Protein AF-A0A820H723-F1 (afdb_monomer)

Sequence (67 aa):
MDTIESTQETKLDVLRAKKLSNTTNRHILDPETNRARRILYTLNDNEHAALINGLHRVYPRRKLDGL

Structure (mmCIF, N/CA/C/O backbone):
data_AF-A0A820H723-F1
#
_entry.id   AF-A0A820H723-F1
#
loop_
_atom_site.group_PDB
_atom_site.id
_atom_site.type_symbol
_atom_site.label_atom_id
_atom_site.label_alt_id
_atom_site.label_comp_id
_atom_site.label_asym_id
_atom_site.label_entity_id
_atom_site.label_seq_id
_atom_site.pdbx_PDB_ins_code
_atom_site.Cartn_x
_atom_site.Cartn_y
_atom_site.Cartn_z
_atom_site.occupancy
_atom_site.B_iso_or_equiv
_atom_site.auth_seq_id
_atom_site.auth_comp_id
_atom_site.auth_asym_id
_atom_site.auth_atom_id
_atom_site.pdbx_PDB_model_num
ATOM 1 N N . MET A 1 1 ? -31.044 -21.330 45.520 1.00 48.62 1 MET A N 1
ATOM 2 C CA . MET A 1 1 ? -29.957 -22.330 45.335 1.00 48.62 1 MET A CA 1
ATOM 3 C C . MET A 1 1 ? -29.482 -22.084 43.915 1.00 48.62 1 MET A C 1
ATOM 5 O O . MET A 1 1 ? -29.868 -22.796 43.003 1.00 48.62 1 MET A O 1
ATOM 9 N N . ASP A 1 2 ? -28.759 -20.980 43.719 1.00 51.19 2 ASP A N 1
ATOM 10 C CA . ASP A 1 2 ? -28.697 -20.295 42.417 1.00 51.19 2 ASP A CA 1
ATOM 11 C C . ASP A 1 2 ? -27.240 -20.210 41.953 1.00 51.19 2 ASP A C 1
ATOM 13 O O . ASP A 1 2 ? -26.656 -19.144 41.793 1.00 51.19 2 ASP A O 1
ATOM 17 N N . THR A 1 3 ? -26.594 -21.371 41.840 1.00 54.44 3 THR A N 1
ATOM 18 C CA . THR A 1 3 ? -25.151 -21.472 41.557 1.00 54.44 3 THR A CA 1
ATOM 19 C C . THR A 1 3 ? -24.822 -21.773 40.096 1.00 54.44 3 THR A C 1
ATOM 21 O O . THR A 1 3 ? -23.672 -21.608 39.696 1.00 54.44 3 THR A O 1
ATOM 24 N N . ILE A 1 4 ? -25.800 -22.177 39.279 1.00 52.94 4 ILE A N 1
ATOM 25 C CA . ILE A 1 4 ? -25.561 -22.639 37.899 1.00 52.94 4 ILE A CA 1
ATOM 26 C C . ILE A 1 4 ? -25.667 -21.491 36.879 1.00 52.94 4 ILE A C 1
ATOM 28 O O . ILE A 1 4 ? -24.913 -21.463 35.905 1.00 52.94 4 ILE A O 1
ATOM 32 N N . GLU A 1 5 ? -26.532 -20.504 37.120 1.00 49.19 5 GLU A N 1
ATOM 33 C CA . GLU A 1 5 ? -26.695 -19.340 36.230 1.00 49.19 5 GLU A CA 1
ATOM 34 C C . GLU A 1 5 ? -25.466 -18.414 36.277 1.00 49.19 5 GLU A C 1
ATOM 36 O O . GLU A 1 5 ? -24.980 -17.963 35.240 1.00 49.19 5 GLU A O 1
ATOM 41 N N . SER A 1 6 ? -24.848 -18.276 37.456 1.00 47.72 6 SER A N 1
ATOM 42 C CA . SER A 1 6 ? -23.613 -17.503 37.667 1.00 47.72 6 SER A CA 1
ATOM 43 C C . SER A 1 6 ? -22.393 -18.069 36.910 1.00 47.72 6 SER A C 1
ATOM 45 O O . SER A 1 6 ? -21.479 -17.331 36.523 1.00 47.72 6 SER A O 1
ATOM 47 N N . THR A 1 7 ? -22.367 -19.382 36.640 1.00 53.75 7 THR A N 1
ATOM 48 C CA . THR A 1 7 ? -21.241 -20.039 35.947 1.00 53.75 7 THR A CA 1
ATOM 49 C C . THR A 1 7 ? -21.337 -19.999 34.419 1.00 53.75 7 THR A C 1
ATOM 51 O O . THR A 1 7 ? -20.341 -20.262 33.739 1.00 53.75 7 THR A O 1
ATOM 54 N N . GLN A 1 8 ? -22.515 -19.724 33.848 1.00 55.59 8 GLN A N 1
ATOM 55 C CA . GLN A 1 8 ? -22.684 -19.633 32.393 1.00 55.59 8 GLN A CA 1
ATOM 56 C C . GLN A 1 8 ? -22.399 -18.225 31.864 1.00 55.59 8 GLN A C 1
ATOM 58 O O . GLN A 1 8 ? -21.735 -18.101 30.831 1.00 55.59 8 GLN A O 1
ATOM 63 N N . GLU A 1 9 ? -22.796 -17.180 32.598 1.00 53.69 9 GLU A N 1
ATOM 64 C CA . GLU A 1 9 ? -22.462 -15.790 32.254 1.00 53.69 9 GLU A CA 1
ATOM 65 C C . GLU A 1 9 ? -20.946 -15.575 32.222 1.00 53.69 9 GLU A C 1
ATOM 67 O O . GLU A 1 9 ? -20.404 -15.088 31.231 1.00 53.69 9 GLU A O 1
ATOM 72 N N . THR A 1 10 ? -20.224 -16.113 33.208 1.00 60.53 10 THR A N 1
ATOM 73 C CA .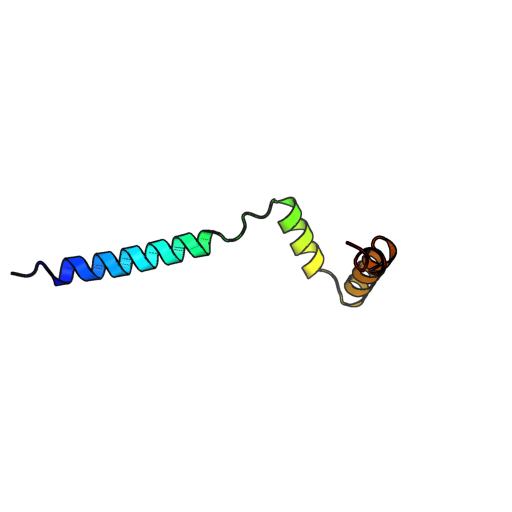 THR A 1 10 ? -18.755 -16.057 33.254 1.00 60.53 10 THR A CA 1
ATOM 74 C C . THR A 1 10 ? -18.081 -16.765 32.077 1.00 60.53 10 THR A C 1
ATOM 76 O O . THR A 1 10 ? -17.066 -16.284 31.577 1.00 60.53 10 THR A O 1
ATOM 79 N N . LYS A 1 11 ? -18.627 -17.877 31.565 1.00 61.19 11 LYS A N 1
ATOM 80 C CA . LYS A 1 11 ? -18.070 -18.557 30.376 1.00 61.19 11 LYS A CA 1
ATOM 81 C C . LYS A 1 11 ? -18.307 -17.760 29.098 1.00 61.19 11 LYS A C 1
ATOM 83 O O . LYS A 1 11 ? -17.410 -17.694 28.255 1.00 61.19 11 LYS A O 1
ATOM 88 N N . LEU A 1 12 ? -19.488 -17.160 28.953 1.00 65.06 12 LEU A N 1
ATOM 89 C CA . LEU A 1 12 ? -19.820 -16.317 27.807 1.00 65.06 12 LEU A CA 1
ATOM 90 C C . LEU A 1 12 ? -18.986 -15.032 27.809 1.00 65.06 12 LEU A C 1
ATOM 92 O O . LEU A 1 12 ? -18.499 -14.618 26.757 1.00 65.06 12 LEU A O 1
ATOM 96 N N . ASP A 1 13 ? -18.743 -14.456 28.982 1.00 64.00 13 ASP A N 1
ATOM 97 C CA . ASP A 1 13 ? -17.908 -13.269 29.147 1.00 64.00 13 ASP A CA 1
ATOM 98 C C . ASP A 1 13 ? -16.422 -13.573 28.950 1.00 64.00 13 ASP A C 1
ATOM 100 O O . ASP A 1 13 ? -15.729 -12.812 28.277 1.00 64.00 13 ASP A O 1
ATOM 104 N N . VAL A 1 14 ? -15.935 -14.736 29.398 1.00 63.16 14 VAL A N 1
ATOM 105 C CA . VAL A 1 14 ? -14.587 -15.226 29.059 1.00 63.16 14 VAL A CA 1
ATOM 106 C C . VAL A 1 14 ? -14.451 -15.473 27.553 1.00 63.16 14 VAL A C 1
ATOM 108 O O . VAL A 1 14 ? -13.405 -15.175 26.974 1.00 63.16 14 VAL A O 1
ATOM 111 N N . LEU A 1 15 ? -15.496 -15.969 26.882 1.00 62.91 15 LEU A N 1
ATOM 112 C CA . LEU A 1 15 ? -15.493 -16.165 25.431 1.00 62.91 15 LEU A CA 1
ATOM 113 C C . LEU A 1 15 ? -15.537 -14.827 24.673 1.00 62.91 15 LEU A C 1
ATOM 115 O O . LEU A 1 15 ? -14.810 -14.667 23.691 1.00 62.91 15 LEU A O 1
ATOM 119 N N . ARG A 1 16 ? -16.315 -13.839 25.143 1.00 60.66 16 ARG A N 1
ATOM 120 C CA . ARG A 1 16 ? -16.290 -12.462 24.614 1.00 60.66 16 ARG A CA 1
ATOM 121 C C . ARG A 1 16 ? -14.925 -11.812 24.828 1.00 60.66 16 ARG A C 1
ATOM 123 O O . ARG A 1 16 ? -14.395 -11.238 23.883 1.00 60.66 16 ARG A O 1
ATOM 130 N N . ALA A 1 17 ? -14.321 -11.958 26.006 1.00 60.53 17 ALA A N 1
ATOM 131 C CA . ALA A 1 17 ? -12.994 -11.427 26.315 1.00 60.53 17 ALA A CA 1
ATOM 132 C C . ALA A 1 17 ? -11.894 -12.079 25.460 1.00 60.53 17 ALA A C 1
ATOM 134 O O . ALA A 1 17 ? -11.045 -11.374 24.919 1.00 60.53 17 ALA A O 1
ATOM 135 N N . LYS A 1 18 ? -11.949 -13.403 25.243 1.00 58.50 18 LYS A N 1
ATOM 136 C CA . LYS A 1 18 ? -11.037 -14.112 24.324 1.00 58.50 18 LYS A CA 1
ATOM 137 C C . LYS A 1 18 ? -11.247 -13.723 22.859 1.00 58.50 18 LYS A C 1
ATOM 139 O O . LYS A 1 18 ? -10.289 -13.630 22.094 1.00 58.50 18 LYS A O 1
ATOM 144 N N . LYS A 1 19 ? -12.492 -13.473 22.442 1.00 57.97 19 LYS A N 1
ATOM 145 C CA . LYS A 1 19 ? -12.799 -12.966 21.096 1.00 57.97 19 LYS A CA 1
ATOM 146 C C . LYS A 1 19 ? -12.263 -11.544 20.911 1.00 57.97 19 LYS A C 1
ATOM 148 O O . LYS A 1 19 ? -11.694 -11.250 19.863 1.00 57.97 19 LYS A O 1
ATOM 153 N N . LEU A 1 20 ? -12.367 -10.708 21.945 1.00 53.50 20 LEU A N 1
ATOM 154 C CA . LEU A 1 20 ? -11.779 -9.371 21.973 1.00 53.50 20 LEU A CA 1
ATOM 155 C C . LEU A 1 20 ? -10.249 -9.439 21.911 1.00 53.50 20 LEU A C 1
ATOM 157 O O . LEU A 1 20 ? -9.675 -8.773 21.056 1.00 53.50 20 LEU A O 1
ATOM 161 N N . SER A 1 21 ? -9.593 -10.317 22.681 1.00 52.25 21 SER A N 1
ATOM 162 C CA . SER A 1 21 ? -8.134 -10.497 22.612 1.00 52.25 2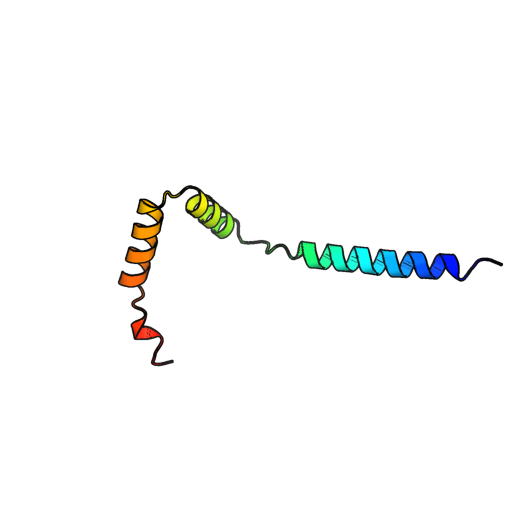1 SER A CA 1
ATOM 163 C C . SER A 1 21 ? -7.647 -11.017 21.254 1.00 52.25 21 SER A C 1
ATOM 165 O O . SER A 1 21 ? -6.538 -10.691 20.846 1.00 52.25 21 SER A O 1
ATOM 167 N N . ASN A 1 22 ? -8.477 -11.765 20.515 1.00 50.12 22 ASN A N 1
ATOM 168 C CA . ASN A 1 22 ? -8.159 -12.182 19.144 1.00 50.12 22 ASN A CA 1
ATOM 169 C C . ASN A 1 22 ? -8.304 -11.040 18.125 1.00 50.12 22 ASN A C 1
ATOM 171 O O . ASN A 1 22 ? -7.580 -11.007 17.136 1.00 50.12 22 ASN A O 1
ATOM 175 N N . THR A 1 23 ? -9.198 -10.076 18.369 1.00 49.09 23 THR A N 1
ATOM 176 C CA . THR A 1 23 ? -9.293 -8.850 17.556 1.00 49.09 23 THR A CA 1
ATOM 177 C C . THR A 1 23 ? -8.256 -7.792 17.930 1.00 49.09 23 THR A C 1
ATOM 179 O O . THR A 1 23 ? -8.003 -6.893 17.132 1.00 49.09 23 THR A O 1
ATOM 182 N N . THR A 1 24 ? -7.619 -7.901 19.101 1.00 48.16 24 THR A N 1
ATOM 183 C CA . THR A 1 24 ? -6.467 -7.069 19.491 1.00 48.16 24 THR A CA 1
ATOM 184 C C . THR A 1 24 ? -5.140 -7.587 18.930 1.00 48.16 24 THR A C 1
ATOM 186 O O . THR A 1 24 ? -4.145 -6.882 19.014 1.00 48.16 24 THR A O 1
ATOM 189 N N . ASN A 1 25 ? -5.141 -8.719 18.214 1.00 45.31 25 ASN A N 1
ATOM 190 C CA . ASN A 1 25 ? -4.160 -8.995 17.155 1.00 45.31 25 ASN A CA 1
ATOM 191 C C . ASN A 1 25 ? -4.487 -8.186 15.884 1.00 45.31 25 ASN A C 1
ATOM 193 O O . ASN A 1 25 ? -4.294 -8.648 14.758 1.00 45.31 25 ASN A O 1
ATOM 197 N N . ARG A 1 26 ? -4.981 -6.947 16.033 1.00 50.62 26 ARG A N 1
ATOM 198 C CA . ARG A 1 26 ? -4.745 -5.929 15.011 1.00 50.62 26 ARG A CA 1
ATOM 199 C C . ARG A 1 26 ? -3.239 -5.882 14.897 1.00 50.62 26 ARG A C 1
ATOM 201 O O . ARG A 1 26 ? -2.607 -5.426 15.843 1.00 50.62 26 ARG A O 1
ATOM 208 N N . HIS A 1 27 ? -2.711 -6.438 13.806 1.00 56.62 27 HIS A N 1
ATOM 209 C CA . HIS A 1 27 ? -1.305 -6.377 13.445 1.00 56.62 27 HIS A CA 1
ATOM 210 C C . HIS A 1 27 ? -0.723 -5.088 14.015 1.00 56.62 27 HIS A C 1
ATOM 212 O O . HIS A 1 27 ? -1.091 -4.000 13.560 1.00 56.62 27 HIS A O 1
ATOM 218 N N . ILE A 1 28 ? 0.121 -5.205 15.043 1.00 56.56 28 ILE A N 1
ATOM 219 C CA . ILE A 1 28 ? 1.002 -4.113 15.428 1.00 56.56 28 ILE A CA 1
ATOM 220 C C . ILE A 1 28 ? 1.979 -4.048 14.260 1.00 56.56 28 ILE A C 1
ATOM 222 O O . ILE A 1 28 ? 3.038 -4.663 14.269 1.00 56.56 28 ILE A O 1
ATOM 226 N N . LEU A 1 29 ? 1.514 -3.441 13.170 1.00 61.84 29 LEU A N 1
ATOM 227 C CA . LEU A 1 29 ? 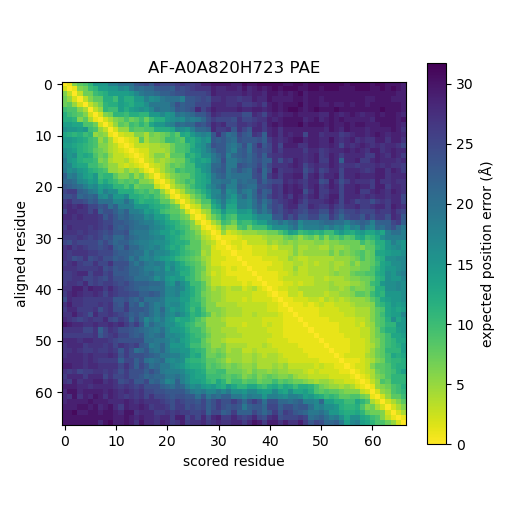2.341 -3.110 12.038 1.00 61.84 29 LEU A CA 1
ATOM 228 C C . LEU A 1 29 ? 3.363 -2.141 12.588 1.00 61.84 29 LEU A C 1
ATOM 230 O O . LEU A 1 29 ? 3.021 -1.233 13.359 1.00 61.84 29 LEU A O 1
ATOM 234 N N . ASP A 1 30 ? 4.609 -2.365 12.210 1.00 78.50 30 ASP A N 1
ATOM 235 C CA . ASP A 1 30 ? 5.661 -1.430 12.527 1.00 78.50 30 ASP A CA 1
ATOM 236 C C . ASP A 1 30 ? 5.227 -0.013 12.079 1.00 78.50 30 ASP A C 1
ATOM 238 O O . ASP A 1 30 ? 4.440 0.154 11.129 1.00 78.50 30 ASP A O 1
ATOM 242 N N . PRO A 1 31 ? 5.654 1.035 12.803 1.00 79.69 31 PRO A N 1
ATOM 243 C CA . PRO A 1 31 ? 5.262 2.406 12.496 1.00 79.69 31 PRO A CA 1
ATOM 244 C C . PRO A 1 31 ? 5.516 2.803 11.033 1.00 79.69 31 PRO A C 1
ATOM 246 O O . PRO A 1 31 ? 4.782 3.631 10.487 1.00 79.69 31 PRO A O 1
ATOM 249 N N . GLU A 1 32 ? 6.507 2.192 10.382 1.00 78.44 32 GLU A N 1
ATOM 250 C CA . GLU A 1 32 ? 6.858 2.453 8.988 1.00 78.44 32 GLU A CA 1
ATOM 251 C C . GLU A 1 32 ? 5.842 1.838 8.019 1.00 78.44 32 GLU A C 1
ATOM 253 O O . GLU A 1 32 ? 5.376 2.529 7.114 1.00 78.44 32 GLU A O 1
ATOM 258 N N . THR A 1 33 ? 5.383 0.610 8.256 1.00 83.31 33 THR A N 1
ATOM 259 C CA . THR A 1 33 ? 4.325 -0.044 7.476 1.00 83.31 33 THR A CA 1
ATOM 260 C C . THR A 1 33 ? 2.997 0.696 7.616 1.00 83.31 33 THR A C 1
ATOM 262 O O . THR A 1 33 ? 2.272 0.876 6.634 1.00 83.31 33 THR A O 1
ATOM 265 N N . ASN A 1 34 ? 2.679 1.205 8.810 1.00 82.06 34 ASN A N 1
ATOM 266 C CA . ASN A 1 34 ? 1.508 2.066 9.000 1.00 82.06 34 ASN A CA 1
ATOM 267 C C . ASN A 1 34 ? 1.635 3.391 8.238 1.00 82.06 34 ASN A C 1
ATOM 269 O O . ASN A 1 34 ? 0.664 3.857 7.636 1.00 82.06 34 ASN A O 1
ATOM 273 N N . ARG A 1 35 ? 2.830 3.990 8.218 1.00 83.56 35 ARG A N 1
ATOM 274 C CA . ARG A 1 35 ? 3.107 5.202 7.440 1.00 83.56 35 ARG A CA 1
ATOM 275 C C . ARG A 1 35 ? 2.993 4.944 5.937 1.00 83.56 35 ARG A C 1
ATOM 277 O O . ARG A 1 35 ? 2.316 5.709 5.255 1.00 83.56 35 ARG A O 1
ATOM 284 N N . ALA A 1 36 ? 3.580 3.860 5.436 1.00 85.12 36 ALA A N 1
ATOM 285 C CA . ALA A 1 36 ? 3.506 3.461 4.033 1.00 85.12 36 ALA A CA 1
ATOM 286 C C . ALA A 1 36 ? 2.055 3.210 3.594 1.00 85.12 36 ALA A C 1
ATOM 288 O O . ALA A 1 36 ? 1.627 3.710 2.555 1.00 85.12 36 ALA A O 1
ATOM 289 N N . ARG A 1 37 ? 1.256 2.530 4.429 1.00 85.69 37 ARG A N 1
ATOM 290 C CA . A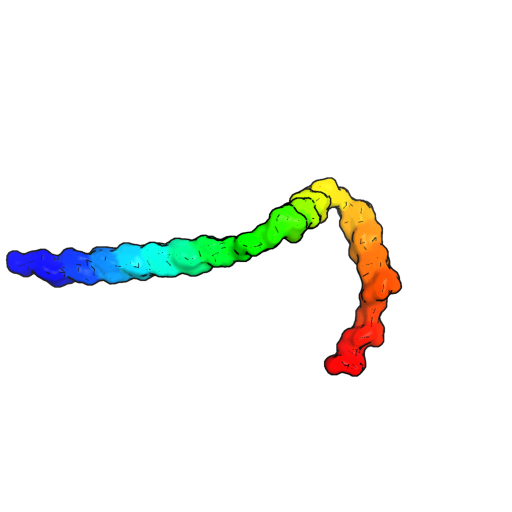RG A 1 37 ? -0.185 2.352 4.189 1.00 85.69 37 ARG A CA 1
ATOM 291 C C . ARG A 1 37 ? -0.932 3.676 4.099 1.00 85.69 37 ARG A C 1
ATOM 293 O O . ARG A 1 37 ? -1.743 3.845 3.197 1.00 85.69 37 ARG A O 1
ATOM 300 N N . ARG A 1 38 ? -0.667 4.622 5.006 1.00 87.69 38 ARG A N 1
ATOM 301 C CA . ARG A 1 38 ? -1.304 5.949 4.954 1.00 87.69 38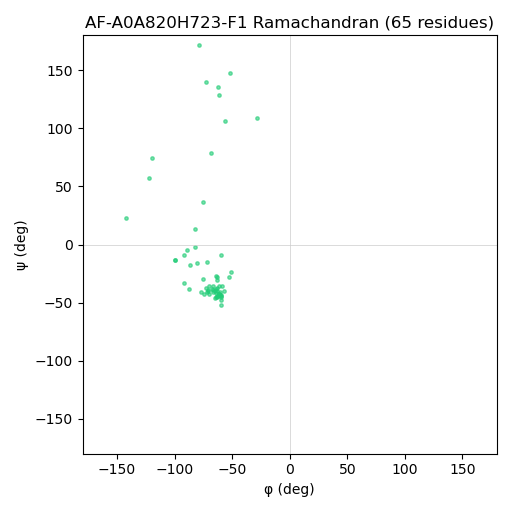 ARG A CA 1
ATOM 302 C C . ARG A 1 38 ? -0.974 6.687 3.660 1.00 87.69 38 ARG A C 1
ATOM 304 O O . ARG A 1 38 ? -1.879 7.278 3.090 1.00 87.69 38 ARG A O 1
ATOM 311 N N . ILE A 1 39 ? 0.273 6.615 3.193 1.00 85.88 39 ILE A N 1
ATOM 312 C CA . ILE A 1 39 ? 0.687 7.222 1.920 1.00 85.88 3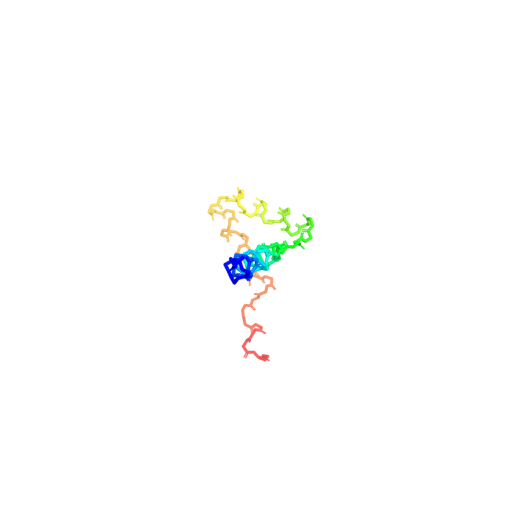9 ILE A CA 1
ATOM 313 C C . ILE A 1 39 ? -0.068 6.578 0.752 1.00 85.88 39 ILE A C 1
ATOM 315 O O . ILE A 1 39 ? -0.601 7.294 -0.088 1.00 85.88 39 ILE A O 1
ATOM 319 N N . LEU A 1 40 ? -0.187 5.247 0.735 1.00 88.38 40 LEU A N 1
ATOM 320 C CA . LEU A 1 40 ? -0.929 4.534 -0.307 1.00 88.38 40 LEU A CA 1
ATOM 321 C C . LEU A 1 40 ? -2.393 4.999 -0.402 1.00 88.38 40 LEU A C 1
ATOM 323 O O . LEU A 1 40 ? -2.891 5.195 -1.502 1.00 88.38 40 LEU A O 1
ATOM 327 N N . TYR A 1 41 ? -3.058 5.242 0.733 1.00 87.19 41 TYR A N 1
ATOM 328 C CA . TYR A 1 41 ? -4.437 5.753 0.759 1.00 87.19 41 TYR A CA 1
ATOM 329 C C . TYR A 1 41 ? -4.583 7.219 0.334 1.00 87.19 41 TYR A C 1
ATOM 331 O O . TYR A 1 41 ? -5.701 7.667 0.097 1.00 87.19 41 TYR A O 1
ATOM 339 N N . THR A 1 42 ? -3.486 7.975 0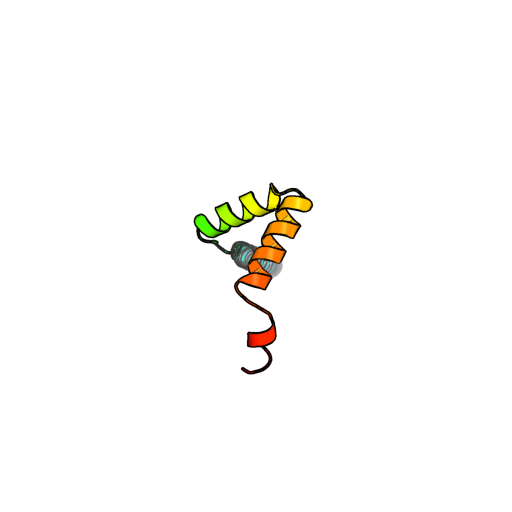.274 1.00 92.62 42 THR A N 1
ATOM 340 C CA . THR A 1 42 ? -3.497 9.363 -0.213 1.00 92.62 42 THR A CA 1
ATOM 341 C C . THR A 1 42 ? -3.207 9.479 -1.705 1.00 92.62 42 THR A C 1
ATOM 343 O O . THR A 1 42 ? -3.359 10.569 -2.247 1.00 92.62 42 THR A O 1
ATOM 346 N N . LEU A 1 43 ? -2.793 8.387 -2.359 1.00 91.38 43 LEU A N 1
ATOM 347 C CA . LEU A 1 43 ? -2.512 8.395 -3.790 1.00 91.38 43 LEU A CA 1
ATOM 348 C C . LEU A 1 43 ? -3.807 8.465 -4.597 1.00 91.38 43 LEU A C 1
ATOM 350 O O . LEU A 1 43 ? -4.785 7.786 -4.285 1.00 91.38 43 LEU A O 1
ATOM 354 N N . ASN A 1 44 ? -3.788 9.246 -5.673 1.00 93.50 44 ASN A N 1
ATOM 355 C CA . ASN A 1 44 ? -4.831 9.192 -6.693 1.00 93.50 44 ASN A CA 1
ATOM 356 C C . ASN A 1 44 ? -4.628 7.997 -7.648 1.00 93.50 44 ASN A C 1
ATOM 358 O O . ASN A 1 44 ? -3.590 7.332 -7.629 1.00 93.50 44 ASN A O 1
ATOM 362 N N . ASP A 1 45 ? -5.603 7.740 -8.523 1.00 92.12 45 ASP A N 1
ATOM 363 C CA . ASP A 1 45 ? -5.569 6.589 -9.438 1.00 92.12 45 ASP A CA 1
ATOM 364 C C . ASP A 1 45 ? -4.345 6.585 -10.371 1.00 92.12 45 ASP A C 1
ATOM 366 O O . ASP A 1 45 ? -3.770 5.526 -10.636 1.00 92.12 45 ASP A O 1
ATOM 370 N N . ASN A 1 46 ? -3.892 7.759 -10.830 1.00 94.06 46 ASN A N 1
ATOM 371 C CA . ASN A 1 46 ? -2.719 7.874 -11.702 1.00 94.06 46 ASN A CA 1
ATOM 372 C C . ASN A 1 46 ? -1.422 7.564 -10.946 1.00 94.06 46 ASN A C 1
ATOM 374 O O . ASN A 1 46 ? -0.550 6.859 -11.455 1.00 94.06 46 ASN A O 1
ATOM 378 N N . GLU A 1 47 ? -1.297 8.068 -9.720 1.00 93.81 47 GLU A N 1
ATOM 379 C CA . GLU A 1 47 ? -0.153 7.811 -8.841 1.00 93.81 47 GLU A CA 1
ATOM 380 C C . GLU A 1 47 ? -0.097 6.342 -8.422 1.00 93.81 47 GLU A C 1
ATOM 382 O O . GLU A 1 47 ? 0.971 5.726 -8.428 1.00 93.81 47 GLU A O 1
ATOM 387 N N . HIS A 1 48 ? -1.255 5.754 -8.121 1.00 92.38 48 HIS A N 1
ATOM 388 C CA . HIS A 1 48 ? -1.364 4.340 -7.805 1.00 92.38 48 HIS A CA 1
ATOM 389 C C . HIS A 1 48 ? -0.961 3.473 -9.008 1.00 92.38 48 HIS A C 1
ATOM 391 O O . HIS A 1 48 ? -0.152 2.555 -8.862 1.00 92.38 48 HIS A O 1
ATOM 397 N N . ALA A 1 49 ? -1.427 3.802 -10.217 1.00 89.62 49 ALA A N 1
ATOM 398 C CA . ALA A 1 49 ? -1.024 3.107 -11.438 1.00 89.62 49 ALA A CA 1
ATOM 399 C C . ALA A 1 49 ? 0.487 3.231 -11.712 1.00 89.62 49 ALA A C 1
ATOM 401 O O . ALA A 1 49 ? 1.137 2.242 -12.059 1.00 89.62 49 ALA A O 1
ATOM 402 N N . ALA A 1 50 ? 1.071 4.418 -11.518 1.00 92.56 50 ALA A N 1
ATOM 403 C CA . ALA A 1 50 ? 2.509 4.634 -11.662 1.00 92.56 50 ALA A CA 1
ATOM 404 C C . ALA A 1 50 ? 3.321 3.791 -10.664 1.00 92.56 50 ALA A C 1
ATOM 406 O O . ALA A 1 50 ? 4.315 3.171 -11.054 1.00 92.56 50 ALA A O 1
ATOM 407 N N . LEU A 1 51 ? 2.870 3.707 -9.407 1.00 91.38 51 LEU A N 1
ATOM 408 C CA . LEU A 1 51 ? 3.485 2.871 -8.378 1.00 91.38 51 LEU A CA 1
ATOM 409 C C . LEU A 1 51 ? 3.473 1.391 -8.785 1.00 91.38 51 LEU A C 1
ATOM 411 O O . LEU A 1 51 ? 4.527 0.758 -8.818 1.00 91.38 51 LEU A O 1
ATOM 415 N N . ILE A 1 52 ? 2.311 0.848 -9.158 1.00 89.31 52 ILE A N 1
ATOM 416 C CA . ILE A 1 52 ? 2.175 -0.562 -9.563 1.00 89.31 52 ILE A CA 1
ATOM 417 C C . ILE A 1 52 ? 3.023 -0.879 -10.802 1.00 89.31 52 ILE A C 1
ATOM 419 O O . ILE A 1 52 ? 3.727 -1.892 -10.829 1.00 89.31 52 ILE A O 1
ATOM 423 N N . ASN A 1 53 ? 3.037 0.009 -11.799 1.00 88.38 53 ASN A N 1
ATOM 424 C CA . ASN A 1 53 ? 3.879 -0.143 -12.987 1.00 88.38 53 ASN A CA 1
ATOM 425 C C . ASN A 1 53 ? 5.377 -0.121 -12.642 1.00 88.38 53 ASN A C 1
ATOM 427 O O . ASN A 1 53 ? 6.150 -0.923 -13.173 1.00 88.38 53 ASN A O 1
ATOM 431 N N . GLY A 1 54 ? 5.787 0.753 -11.719 1.00 89.38 54 GLY A N 1
ATOM 432 C CA . GLY A 1 54 ? 7.142 0.779 -11.174 1.00 89.38 54 GLY A CA 1
ATOM 433 C C . GLY A 1 54 ? 7.515 -0.539 -10.493 1.00 89.38 54 GLY A C 1
ATOM 434 O O . GLY A 1 54 ? 8.562 -1.110 -10.805 1.00 89.38 54 GLY A O 1
ATOM 435 N N . LEU A 1 55 ? 6.639 -1.078 -9.636 1.00 88.50 55 LEU A N 1
ATOM 436 C CA . LEU A 1 55 ? 6.855 -2.377 -8.992 1.00 88.50 55 LEU A CA 1
ATOM 437 C C . LEU A 1 55 ? 7.001 -3.507 -10.014 1.00 88.50 55 LEU A C 1
ATOM 439 O O . LEU A 1 55 ? 7.920 -4.311 -9.893 1.00 88.50 55 LEU A O 1
ATOM 443 N N . HIS A 1 56 ? 6.150 -3.552 -11.039 1.00 84.94 56 HIS A N 1
ATOM 444 C CA . HIS A 1 56 ? 6.233 -4.566 -12.095 1.00 84.94 56 HIS A CA 1
ATOM 445 C C . HIS A 1 56 ? 7.537 -4.484 -12.900 1.00 84.94 56 HIS A C 1
ATOM 447 O O . HIS A 1 56 ? 8.024 -5.505 -13.384 1.00 84.94 56 HIS A O 1
ATOM 453 N N . ARG A 1 57 ? 8.114 -3.286 -13.046 1.00 83.69 57 ARG A N 1
ATOM 454 C CA . ARG A 1 57 ? 9.408 -3.096 -13.712 1.00 83.69 57 ARG A CA 1
ATOM 455 C C . ARG A 1 57 ? 10.571 -3.615 -12.866 1.00 83.69 57 ARG A C 1
ATOM 457 O O . ARG A 1 57 ? 11.492 -4.209 -13.419 1.00 83.69 57 ARG A O 1
ATOM 464 N N . VAL A 1 58 ? 10.542 -3.382 -11.552 1.00 83.94 58 VAL A N 1
ATOM 465 C CA . VAL A 1 58 ? 11.602 -3.821 -10.623 1.00 83.94 58 VAL A CA 1
ATOM 466 C C . VAL A 1 58 ? 11.494 -5.320 -10.325 1.00 83.94 58 VAL A C 1
ATOM 468 O O . VAL A 1 58 ? 12.500 -6.027 -10.316 1.00 83.94 58 VAL A O 1
ATOM 471 N N . TYR A 1 59 ? 10.272 -5.816 -10.147 1.00 80.62 59 TYR A N 1
ATOM 472 C CA . TYR A 1 59 ? 9.951 -7.213 -9.870 1.00 80.62 59 TYR A CA 1
ATOM 473 C C . TYR A 1 59 ? 9.057 -7.770 -10.982 1.00 80.62 59 TYR A C 1
ATOM 475 O O . TYR A 1 59 ? 7.847 -7.934 -10.797 1.00 80.62 59 TYR A O 1
ATOM 483 N N . PRO A 1 60 ? 9.625 -8.055 -12.168 1.00 75.06 60 PRO A N 1
ATOM 484 C CA . PRO A 1 60 ? 8.855 -8.645 -13.247 1.00 75.06 60 PRO A CA 1
ATOM 485 C C . PRO A 1 60 ? 8.323 -10.010 -12.803 1.00 75.06 60 PRO A C 1
ATOM 487 O O . PRO A 1 60 ? 9.083 -10.876 -12.369 1.00 75.06 60 PRO A O 1
ATOM 490 N N . ARG A 1 61 ? 7.009 -10.217 -12.966 1.00 66.56 61 ARG A N 1
ATOM 491 C CA . ARG A 1 61 ? 6.280 -11.447 -12.579 1.00 66.56 61 ARG A CA 1
ATOM 492 C C . ARG A 1 61 ? 6.925 -12.736 -13.111 1.00 66.56 61 ARG A C 1
ATOM 494 O O . ARG A 1 61 ? 6.803 -13.776 -12.485 1.00 66.56 61 ARG A O 1
ATOM 501 N N . ARG A 1 62 ? 7.700 -12.634 -14.198 1.00 63.22 62 ARG A N 1
ATOM 502 C CA . ARG A 1 62 ? 8.484 -13.714 -14.824 1.00 63.22 62 ARG A CA 1
ATOM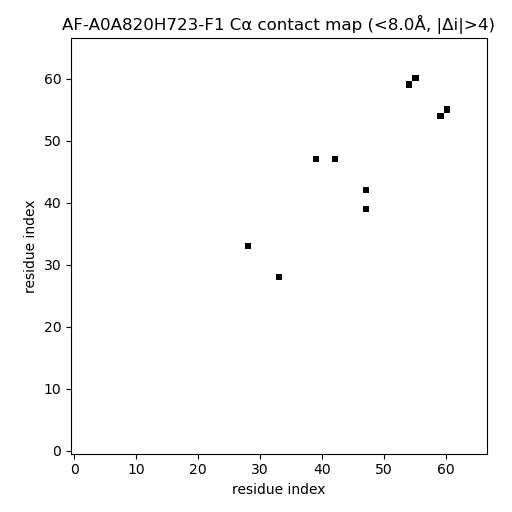 503 C C . ARG A 1 62 ? 9.547 -14.363 -13.924 1.00 63.22 62 ARG A C 1
ATOM 505 O O . ARG A 1 62 ? 10.137 -15.351 -14.336 1.00 63.22 62 ARG A O 1
ATOM 512 N N . LYS A 1 63 ? 9.824 -13.825 -12.730 1.00 55.97 63 LYS A N 1
ATOM 513 C CA . LYS A 1 63 ? 10.693 -14.476 -11.732 1.00 55.97 63 LYS A CA 1
ATOM 514 C C . LYS A 1 63 ? 9.957 -15.417 -10.764 1.00 55.97 63 LYS A C 1
ATOM 516 O O . LYS A 1 63 ? 10.626 -16.038 -9.949 1.00 55.97 63 LYS A O 1
ATOM 521 N N . LEU A 1 64 ? 8.625 -15.512 -10.826 1.00 55.19 64 LEU A N 1
ATOM 522 C CA . LEU A 1 64 ? 7.827 -16.361 -9.927 1.00 55.19 64 LEU A CA 1
ATOM 523 C C . LEU A 1 64 ? 7.401 -17.699 -10.551 1.00 55.19 64 LEU A C 1
ATOM 525 O O . LEU A 1 64 ? 7.017 -18.594 -9.813 1.00 55.19 64 LEU A O 1
ATOM 529 N N . ASP A 1 65 ? 7.523 -17.870 -11.870 1.00 59.78 65 ASP A N 1
ATOM 530 C CA . ASP A 1 65 ? 7.142 -19.113 -12.568 1.00 59.78 65 ASP A CA 1
ATOM 531 C C . ASP A 1 65 ? 8.229 -20.213 -12.501 1.00 59.78 65 ASP A C 1
ATOM 533 O O . ASP A 1 65 ? 8.194 -21.176 -13.264 1.00 59.78 65 ASP A O 1
ATOM 537 N N . GLY A 1 66 ? 9.230 -20.065 -11.627 1.00 59.56 66 GLY A N 1
ATOM 538 C CA . GLY A 1 66 ? 10.394 -20.957 -11.547 1.00 59.56 66 GLY A CA 1
ATOM 539 C C . GLY A 1 66 ? 10.891 -21.244 -10.130 1.00 59.56 66 GLY A C 1
ATOM 540 O O . GLY A 1 66 ? 12.070 -21.561 -9.977 1.00 59.56 66 GLY A O 1
ATOM 541 N N . LEU A 1 67 ? 10.032 -21.092 -9.116 1.00 49.34 67 LEU A N 1
ATOM 542 C CA . LEU A 1 67 ? 10.319 -21.398 -7.709 1.00 49.34 67 LE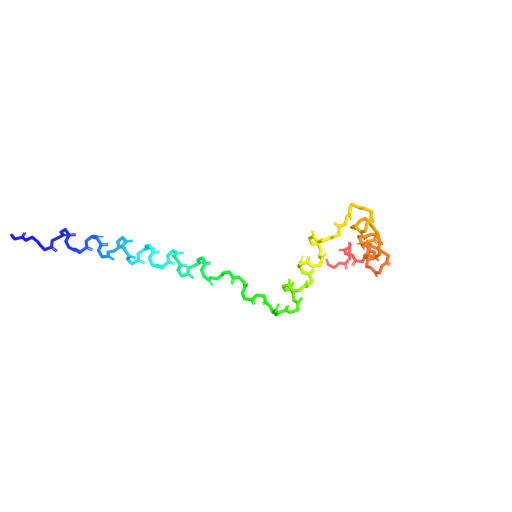U A CA 1
ATOM 543 C C . LEU A 1 67 ? 9.327 -22.428 -7.168 1.00 49.34 67 LEU A C 1
ATOM 545 O O . LEU A 1 67 ? 8.116 -22.249 -7.422 1.00 49.34 67 LEU A O 1
#

pLDDT: mean 70.27, std 16.3, range [45.31, 94.06]

Solvent-accessible surface area (backbone atoms only — not comparable to full-atom values): 4111 Å² total; per-residue (Å²): 139,80,67,67,67,66,58,50,55,54,51,53,49,51,49,51,51,52,52,47,57,59,62,65,64,54,75,84,57,55,74,62,59,51,49,53,51,54,52,59,74,70,48,52,73,68,56,47,50,50,50,54,53,51,48,43,68,77,56,47,72,85,72,62,85,77,117

Secondary structure (DSSP, 8-state):
---SHHHHHHHHHHHHHHHHHHHT-S----HHHHHHHHHHHH--HHHHHHHHHHHHHHS-GGGSTT-

Mean predicted aligned error: 16.37 Å

Organism: NCBI:txid433720

Foldseek 3Di:
DPDPVVVVVVVVVVVVVVVVVVVVPPPPPPPVVVVVVVVCVVDDPVRNVVVVVVCCVVPPPVVVVPD

Radius of gyration: 23.56 Å; Cα contacts (8 Å, |Δi|>4): 5; chains: 1; bounding box: 42×32×60 Å